Protein AF-A0A2G6QIC6-F1 (afdb_monomer_lite)

Secondary structure (DSSP, 8-state):
-EEEEEEEEE-TTS-EEEEEEEEEEGGG----------

Organism: NCBI:txid2039284

Structure (mmCIF, N/CA/C/O backbone):
data_AF-A0A2G6QIC6-F1
#
_entry.id   AF-A0A2G6QIC6-F1
#
loop_
_atom_site.group_PDB
_atom_site.id
_atom_site.type_symbol
_atom_site.label_atom_id
_atom_site.label_alt_id
_atom_site.label_comp_id
_atom_site.label_asym_id
_atom_site.label_entity_id
_atom_site.label_seq_id
_atom_site.pdbx_PDB_ins_code
_atom_site.Cartn_x
_atom_site.Cartn_y
_atom_site.Cartn_z
_atom_site.occupancy
_atom_site.B_iso_or_equiv
_atom_site.auth_seq_id
_atom_site.auth_comp_id
_atom_site.auth_asym_id
_atom_site.auth_atom_id
_atom_site.pdbx_PDB_model_num
ATOM 1 N N . MET A 1 1 ? 7.837 4.780 -18.546 1.00 80.31 1 MET A N 1
ATOM 2 C CA . MET A 1 1 ? 6.550 4.286 -17.994 1.00 80.31 1 MET A CA 1
ATOM 3 C C . MET A 1 1 ? 6.490 4.621 -16.504 1.00 80.31 1 MET A C 1
ATOM 5 O O . MET A 1 1 ? 7.528 4.543 -15.852 1.00 80.31 1 MET A O 1
ATOM 9 N N . SER A 1 2 ? 5.343 5.025 -15.959 1.00 87.75 2 SER A N 1
ATOM 10 C CA . SER A 1 2 ? 5.165 5.204 -14.510 1.00 87.75 2 SER A CA 1
ATOM 11 C C . SER A 1 2 ? 4.474 3.986 -13.897 1.00 87.75 2 SER A C 1
ATOM 13 O O . SER A 1 2 ? 3.661 3.332 -14.544 1.00 87.75 2 SER A O 1
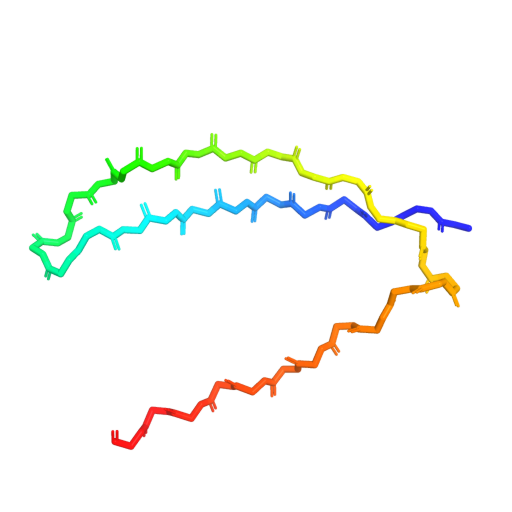ATOM 15 N N . LEU A 1 3 ? 4.830 3.667 -12.657 1.00 90.38 3 LEU A N 1
ATOM 16 C CA . LEU A 1 3 ? 4.177 2.660 -11.834 1.00 90.38 3 LEU A CA 1
ATOM 17 C C . LEU A 1 3 ? 3.325 3.387 -10.795 1.00 90.38 3 LEU A C 1
ATOM 19 O O . LEU A 1 3 ? 3.845 4.207 -10.038 1.00 90.38 3 LEU A O 1
ATOM 23 N N . LEU A 1 4 ? 2.033 3.089 -10.767 1.00 93.00 4 LEU A N 1
ATOM 24 C CA . LEU A 1 4 ? 1.114 3.588 -9.753 1.00 93.00 4 LEU A CA 1
ATOM 25 C C . LEU A 1 4 ? 0.999 2.549 -8.635 1.00 93.00 4 LEU A C 1
ATOM 27 O O . LEU A 1 4 ? 0.758 1.378 -8.919 1.00 93.00 4 LEU A O 1
ATOM 31 N N . ILE A 1 5 ? 1.195 2.966 -7.387 1.00 92.19 5 ILE A N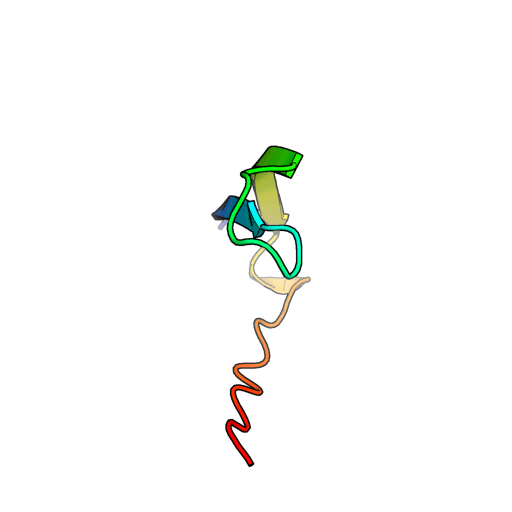 1
ATOM 32 C CA . ILE A 1 5 ? 1.097 2.105 -6.206 1.00 92.19 5 ILE A CA 1
ATOM 33 C C . ILE A 1 5 ? 0.091 2.712 -5.239 1.00 92.19 5 ILE A C 1
ATOM 35 O O . ILE A 1 5 ? 0.221 3.873 -4.851 1.00 92.19 5 ILE A O 1
ATOM 39 N N . GLU A 1 6 ? -0.866 1.898 -4.817 1.00 95.38 6 GLU A N 1
ATOM 40 C CA . GLU A 1 6 ? -1.724 2.181 -3.673 1.00 95.38 6 GLU A CA 1
ATOM 41 C C . GLU A 1 6 ? -1.113 1.529 -2.433 1.00 95.38 6 GLU A C 1
ATOM 43 O O . GLU A 1 6 ? -0.758 0.349 -2.445 1.00 95.38 6 GLU A O 1
ATOM 48 N N . ASN A 1 7 ? -0.947 2.311 -1.373 1.00 93.44 7 ASN A N 1
ATOM 49 C CA . ASN A 1 7 ? -0.358 1.879 -0.119 1.00 93.44 7 ASN A CA 1
ATOM 50 C C . ASN A 1 7 ? -1.406 1.956 0.991 1.00 93.44 7 ASN A C 1
ATOM 52 O O . ASN A 1 7 ? -2.058 2.983 1.173 1.00 93.44 7 ASN A O 1
ATOM 56 N N . THR A 1 8 ? -1.545 0.868 1.742 1.00 95.94 8 THR A N 1
ATOM 57 C CA . THR A 1 8 ? -2.354 0.814 2.962 1.00 95.94 8 THR A CA 1
ATOM 58 C C . THR A 1 8 ? -1.437 0.453 4.115 1.00 95.94 8 THR A C 1
ATOM 60 O O . THR A 1 8 ? -0.856 -0.632 4.131 1.00 95.94 8 THR A O 1
ATOM 63 N N . VAL A 1 9 ? -1.300 1.359 5.080 1.00 95.38 9 VAL A N 1
ATOM 64 C CA . VAL A 1 9 ? -0.500 1.134 6.285 1.00 95.38 9 VAL A CA 1
ATOM 65 C C . VAL A 1 9 ? -1.440 0.852 7.444 1.00 95.38 9 VAL A C 1
ATOM 67 O O . VAL A 1 9 ? -2.268 1.691 7.801 1.00 95.38 9 VAL A O 1
ATOM 70 N N . CYS A 1 10 ? -1.289 -0.322 8.050 1.00 96.88 10 CYS A N 1
ATOM 71 C CA . CYS A 1 10 ? -2.053 -0.726 9.224 1.00 96.88 10 CYS A CA 1
ATOM 72 C C . CYS A 1 10 ? -1.166 -0.721 10.470 1.00 96.88 10 CYS A C 1
ATOM 74 O O . CYS A 1 10 ? -0.008 -1.139 10.433 1.00 96.88 10 CYS A O 1
ATOM 76 N N . LEU A 1 11 ? -1.730 -0.282 11.592 1.00 96.19 11 LEU A N 1
ATOM 77 C CA . LEU A 1 11 ? -1.143 -0.473 12.912 1.00 96.19 11 LEU A CA 1
ATOM 78 C C . LEU A 1 11 ? -1.220 -1.950 13.320 1.00 96.19 11 LEU A C 1
ATOM 80 O O . LEU A 1 11 ? -1.997 -2.731 12.772 1.00 96.19 11 LEU A O 1
ATOM 84 N N . VAL A 1 12 ? -0.458 -2.322 14.351 1.00 96.50 12 VAL A N 1
ATOM 85 C CA . VAL A 1 12 ? -0.415 -3.703 14.872 1.00 96.50 12 VAL A CA 1
ATOM 86 C C . VAL A 1 12 ? -1.790 -4.194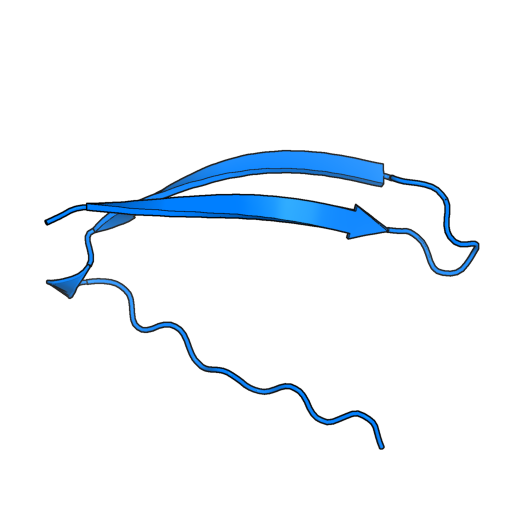 15.344 1.00 96.50 12 VAL A C 1
ATOM 88 O O . VAL A 1 12 ? -2.087 -5.380 15.256 1.00 96.50 12 VAL A O 1
ATOM 91 N N . ASN A 1 13 ? -2.659 -3.291 15.803 1.00 96.62 13 ASN A N 1
ATOM 92 C CA . ASN A 1 13 ? -4.030 -3.618 16.205 1.00 96.62 13 ASN A CA 1
ATOM 93 C C . ASN A 1 13 ? -5.016 -3.743 15.023 1.00 96.62 13 ASN A C 1
ATOM 95 O O . ASN A 1 13 ? -6.214 -3.887 15.250 1.00 96.62 13 ASN A O 1
ATOM 99 N N . GLY A 1 14 ? -4.537 -3.651 13.780 1.00 95.44 14 GLY A N 1
ATOM 100 C CA . GLY A 1 14 ? -5.349 -3.746 12.568 1.00 95.44 14 GLY A CA 1
ATOM 101 C C . GLY A 1 14 ? -6.030 -2.444 12.142 1.00 95.44 14 GLY A C 1
ATOM 102 O O . GLY A 1 14 ? -6.675 -2.428 11.096 1.00 95.44 14 GLY A O 1
ATOM 103 N N . ALA A 1 15 ? -5.890 -1.348 12.895 1.00 97.56 15 ALA A N 1
ATOM 104 C CA . ALA A 1 15 ? -6.432 -0.057 12.482 1.00 97.56 15 ALA A CA 1
ATOM 105 C C . ALA A 1 15 ? -5.652 0.506 11.285 1.00 97.56 15 ALA A C 1
ATOM 107 O O . ALA A 1 15 ? -4.419 0.501 11.281 1.00 97.56 15 ALA A O 1
ATOM 108 N N . ILE A 1 16 ? -6.368 1.030 10.289 1.00 97.75 16 ILE A N 1
ATOM 109 C CA . ILE A 1 16 ? -5.757 1.729 9.154 1.00 97.75 16 ILE A CA 1
ATOM 110 C C . ILE A 1 16 ? -5.204 3.063 9.658 1.00 97.75 16 ILE A C 1
ATOM 112 O O . ILE A 1 16 ? -5.946 3.886 10.191 1.00 97.75 16 ILE A O 1
ATOM 116 N N . PHE A 1 17 ? -3.899 3.259 9.494 1.00 97.50 17 PHE A N 1
ATOM 117 C CA . PHE A 1 17 ? -3.212 4.505 9.819 1.00 97.50 17 PHE A CA 1
ATOM 118 C C . PHE A 1 17 ? -3.167 5.448 8.616 1.00 97.50 17 PHE A C 1
ATOM 120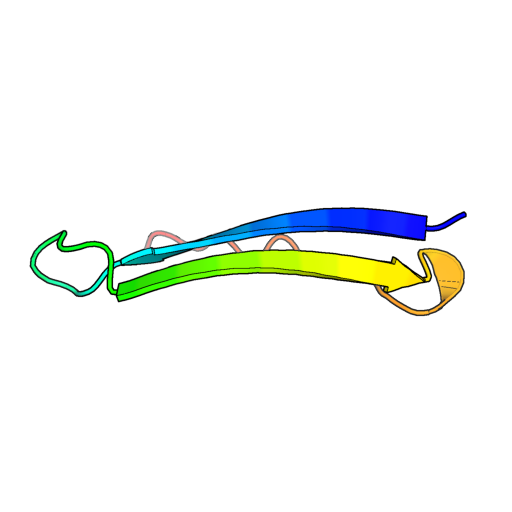 O O . PHE A 1 17 ? -3.405 6.643 8.759 1.00 97.50 17 PHE A O 1
ATOM 127 N N . GLU A 1 18 ? -2.881 4.907 7.429 1.00 97.56 18 GLU A N 1
ATOM 128 C CA . GLU A 1 18 ? -2.701 5.703 6.218 1.00 97.56 18 GLU A CA 1
ATOM 129 C C . GLU A 1 18 ? -3.183 4.952 4.976 1.00 97.56 18 GLU A C 1
ATOM 131 O O . GLU A 1 18 ? -2.928 3.755 4.814 1.00 97.56 18 GLU A O 1
ATOM 136 N N . LEU A 1 19 ? -3.839 5.698 4.087 1.00 97.31 19 LEU A N 1
ATOM 137 C CA . LEU A 1 19 ? -4.095 5.327 2.702 1.00 97.31 19 LEU A CA 1
ATOM 138 C C . LEU A 1 19 ? -3.437 6.375 1.814 1.00 97.31 19 LEU A C 1
ATOM 140 O O . LEU A 1 19 ? -3.746 7.563 1.927 1.00 97.31 19 LEU A O 1
ATOM 144 N N . SER A 1 20 ? -2.541 5.950 0.933 1.00 96.25 20 SER A N 1
ATOM 145 C CA . SER A 1 20 ? -1.863 6.866 0.023 1.00 96.25 20 SER A CA 1
ATOM 146 C C . SER A 1 20 ? -1.630 6.254 -1.347 1.00 96.25 20 SER A C 1
ATOM 148 O O . SER A 1 20 ? -1.587 5.039 -1.530 1.00 96.25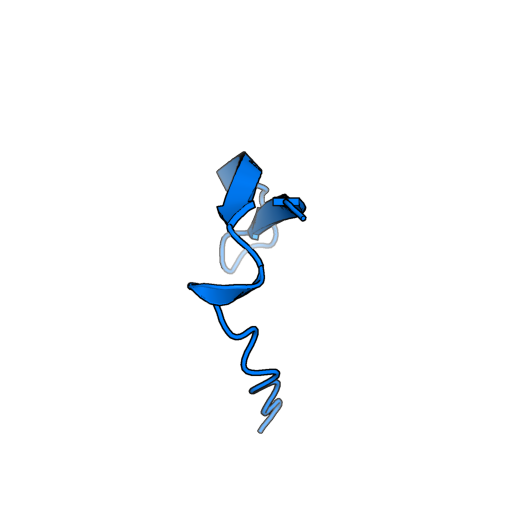 20 SER A O 1
ATOM 150 N N . GLN A 1 21 ? -1.495 7.131 -2.336 1.00 96.56 21 GLN A N 1
ATOM 151 C CA . GLN A 1 21 ? -1.229 6.768 -3.716 1.00 96.56 21 GLN A CA 1
ATOM 152 C C . GLN A 1 21 ? 0.081 7.420 -4.143 1.00 96.56 21 GLN A C 1
ATOM 154 O O . GLN A 1 21 ? 0.257 8.632 -4.036 1.00 96.56 21 GLN A O 1
ATOM 159 N N . SER A 1 22 ? 1.007 6.602 -4.629 1.00 91.56 22 SER A N 1
ATOM 160 C CA . SER A 1 22 ? 2.336 7.032 -5.052 1.00 91.56 22 SER A CA 1
ATOM 161 C C . SER A 1 22 ? 2.571 6.687 -6.517 1.00 91.56 22 SER A C 1
ATOM 163 O O . SER A 1 22 ? 2.145 5.639 -7.002 1.00 91.56 22 SER A O 1
ATOM 165 N N . MET A 1 23 ? 3.282 7.561 -7.226 1.00 93.19 23 MET A N 1
ATOM 166 C CA . MET A 1 23 ? 3.688 7.331 -8.609 1.00 93.19 23 MET A CA 1
ATOM 167 C C . MET A 1 23 ? 5.209 7.260 -8.689 1.00 93.19 23 MET A C 1
ATOM 169 O O . MET A 1 23 ? 5.907 8.217 -8.362 1.00 93.19 23 MET A O 1
ATOM 173 N N . PHE A 1 24 ? 5.723 6.128 -9.151 1.00 91.00 24 PHE A N 1
ATOM 174 C CA . PHE A 1 24 ? 7.149 5.893 -9.320 1.00 91.00 24 PHE A CA 1
ATOM 175 C C . PHE A 1 24 ? 7.516 5.863 -10.794 1.00 91.00 24 PHE A C 1
ATOM 177 O O . PHE A 1 24 ? 6.754 5.409 -11.646 1.00 91.00 24 PHE A O 1
ATOM 184 N N . HIS A 1 25 ? 8.724 6.311 -11.111 1.00 90.00 25 HIS A N 1
ATOM 185 C CA . HIS A 1 25 ? 9.269 6.127 -12.445 1.00 90.00 25 HIS A CA 1
ATOM 186 C C . HIS A 1 25 ? 9.830 4.705 -12.566 1.00 90.00 25 HIS A C 1
ATOM 188 O O . HIS A 1 25 ? 10.790 4.373 -11.872 1.00 90.00 25 HIS A O 1
ATOM 194 N N . TYR A 1 26 ? 9.249 3.875 -13.437 1.00 81.50 26 TYR A N 1
ATOM 195 C CA . TYR A 1 26 ? 9.528 2.432 -13.498 1.00 81.50 26 TYR A CA 1
ATOM 196 C C . TYR A 1 26 ? 11.016 2.109 -13.708 1.00 81.50 26 TYR A C 1
ATOM 198 O O . TYR A 1 26 ? 11.560 1.226 -13.061 1.00 81.50 26 TYR A O 1
ATOM 206 N N . GLU A 1 27 ? 11.711 2.870 -14.553 1.00 84.44 27 GLU A N 1
ATOM 207 C CA . GLU A 1 27 ? 13.133 2.628 -14.850 1.00 84.44 27 GLU A CA 1
ATOM 208 C C . GLU A 1 27 ? 14.073 3.035 -13.707 1.00 84.44 27 GLU A C 1
ATOM 210 O O . GLU A 1 27 ? 15.220 2.602 -13.656 1.00 84.44 27 GLU A O 1
ATOM 215 N N . LYS A 1 28 ? 13.590 3.865 -12.775 1.00 86.50 28 LYS A N 1
ATOM 216 C CA . LYS A 1 28 ? 14.362 4.364 -11.627 1.00 86.50 28 LYS A CA 1
ATOM 217 C C . LYS A 1 28 ? 13.974 3.687 -10.313 1.00 86.50 28 LYS A C 1
ATOM 219 O O . LYS A 1 28 ? 14.623 3.928 -9.300 1.00 86.50 28 LYS A O 1
ATOM 224 N N . ALA A 1 29 ? 12.930 2.860 -10.314 1.00 82.62 29 ALA A N 1
ATOM 225 C CA . ALA A 1 29 ? 12.395 2.221 -9.123 1.00 82.62 29 ALA A CA 1
ATOM 226 C C . ALA A 1 29 ? 12.234 0.717 -9.351 1.00 82.62 29 ALA A C 1
ATOM 228 O O . ALA A 1 29 ? 11.505 0.280 -10.237 1.00 82.62 29 ALA A O 1
ATOM 229 N N . LYS A 1 30 ? 12.889 -0.090 -8.512 1.00 80.62 30 LYS A N 1
ATOM 230 C CA . LYS A 1 30 ? 12.743 -1.546 -8.523 1.00 80.62 30 LYS A CA 1
ATOM 231 C C . LYS A 1 30 ? 11.911 -1.979 -7.324 1.00 80.62 30 LYS A C 1
ATOM 233 O O . LYS A 1 30 ? 12.326 -1.775 -6.186 1.00 80.62 30 LYS A O 1
ATOM 238 N N . LEU A 1 31 ? 10.766 -2.608 -7.579 1.00 80.50 31 LEU A N 1
ATOM 239 C CA . LEU A 1 31 ? 9.981 -3.234 -6.520 1.00 80.50 31 LEU A CA 1
ATOM 240 C C . LEU A 1 31 ? 10.716 -4.500 -6.050 1.00 80.50 31 LEU A C 1
ATOM 242 O O . LEU A 1 31 ? 10.916 -5.435 -6.826 1.00 80.50 31 LEU A O 1
ATOM 246 N N . LEU A 1 32 ? 11.159 -4.526 -4.795 1.00 82.25 32 LEU A N 1
ATOM 247 C CA . LEU A 1 32 ? 11.765 -5.710 -4.190 1.00 82.25 32 LEU A CA 1
ATOM 248 C C . LEU A 1 32 ? 10.705 -6.416 -3.356 1.00 82.25 32 LEU A C 1
ATOM 250 O O . LEU A 1 32 ? 10.353 -5.957 -2.273 1.00 82.25 32 LEU A O 1
ATOM 254 N N . ASN A 1 33 ? 10.202 -7.540 -3.857 1.00 73.50 33 ASN A N 1
ATOM 255 C CA . ASN A 1 33 ? 9.195 -8.318 -3.149 1.00 73.50 33 ASN A CA 1
ATOM 256 C C . ASN A 1 33 ? 9.873 -9.137 -2.035 1.00 73.50 33 ASN A C 1
ATOM 258 O O . ASN A 1 33 ? 10.227 -10.299 -2.217 1.00 73.50 33 ASN A O 1
ATOM 262 N N . ARG A 1 34 ? 10.152 -8.501 -0.892 1.00 60.41 34 ARG A N 1
ATOM 263 C CA . ARG A 1 34 ? 10.645 -9.161 0.326 1.00 60.41 34 ARG A CA 1
ATOM 264 C C . ARG A 1 34 ? 9.483 -9.376 1.281 1.00 60.41 34 ARG A C 1
ATOM 266 O O . ARG A 1 34 ? 9.385 -8.725 2.313 1.00 60.41 34 ARG A O 1
ATOM 273 N N . ILE A 1 35 ? 8.600 -10.296 0.927 1.00 67.25 35 ILE A N 1
ATOM 274 C CA . ILE A 1 35 ? 7.610 -10.795 1.872 1.00 67.25 35 ILE A CA 1
ATOM 275 C C . ILE A 1 35 ? 8.248 -12.000 2.564 1.00 67.25 35 ILE A C 1
ATOM 277 O O . ILE A 1 35 ? 8.330 -13.080 1.987 1.00 67.25 35 ILE A O 1
ATOM 281 N N . ASN A 1 36 ? 8.776 -11.794 3.771 1.00 59.44 36 ASN A N 1
ATOM 282 C CA . ASN A 1 36 ? 9.233 -12.878 4.635 1.00 59.44 36 ASN A CA 1
ATOM 283 C C . ASN A 1 36 ? 8.312 -12.909 5.855 1.00 59.44 36 ASN A C 1
ATOM 285 O O . ASN A 1 36 ? 8.517 -12.166 6.811 1.00 59.44 36 ASN A O 1
ATOM 289 N N . PHE A 1 37 ? 7.264 -13.727 5.776 1.00 54.28 37 PHE A N 1
ATOM 290 C CA . PHE A 1 37 ? 6.467 -14.101 6.938 1.00 54.28 37 PHE A CA 1
ATOM 291 C C . PHE A 1 37 ? 7.223 -15.226 7.652 1.00 54.28 37 PHE A C 1
ATOM 293 O O . PHE A 1 37 ? 7.010 -16.402 7.358 1.00 54.28 37 PHE A O 1
ATOM 300 N N . LYS A 1 38 ? 8.180 -14.869 8.507 1.00 45.97 38 LYS A N 1
ATOM 301 C CA . LYS A 1 38 ? 8.770 -15.799 9.470 1.00 45.97 38 LYS A CA 1
ATOM 302 C C . LYS A 1 38 ? 8.358 -15.397 1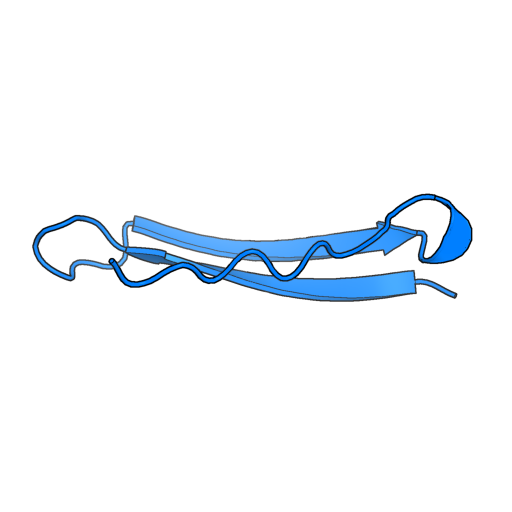0.870 1.00 45.97 38 LYS A C 1
ATOM 304 O O . LYS A 1 38 ? 8.359 -14.174 11.127 1.00 45.97 38 LYS A O 1
#

Foldseek 3Di:
DKDKDWDWDADPVRHTPDTDIDIHDPVVDDDDPPDDPD

Sequence (38 aa):
MSLLIENTVCLVNGAIFELSQSMFHYEKAKLLNRINFK

pLDDT: mean 86.6, std 13.16, range [45.97, 97.75]

Radius of gyration: 12.84 Å; chains: 1; bounding box: 21×23×34 Å